Protein AF-A0A4Y2H2R5-F1 (afdb_monomer)

Solvent-accessible surface area (backbone atoms only — not comparable to full-atom values): 3182 Å² total; per-residue (Å²): 132,65,98,76,63,84,77,75,94,71,60,92,88,64,51,79,88,62,52,56,70,41,62,68,70,75,44,62,94,60,48,82,31,45,74,41,45,94,76,76,42,77,63,78,135

pLDDT: mean 82.89, std 5.54, range [63.91, 92.38]

Sequence (45 aa):
AERKAVNKYYPPDWTPNKGSINKFKGTHALRERARKLHMGILIIR

Nearest PDB structures (foldseek):
  8yjz-assembly1_H  TM=2.450E-01  e=9.425E+00  Homo sapiens

Radius of gyration: 13.91 Å; Cα contacts (8 Å, |Δi|>4): 24; chains: 1; bounding box: 30×27×30 Å

Organism: Araneus ventricosus (NCBI:txid182803)

Secondary structure (DSSP, 8-state):
--TT-------TT--GGG--HHHHTT--TTGGGGTTGGGT-----

Foldseek 3Di:
DDPCPVDDDDPPPDDCVCPDPCSVVVHDPLHPQCVCVVVVHGDDD

Mean predicted aligned error: 7.62 Å

Structure (mmCIF, N/CA/C/O backbone):
data_AF-A0A4Y2H2R5-F1
#
_entry.id   AF-A0A4Y2H2R5-F1
#
loop_
_atom_site.group_PDB
_atom_site.id
_atom_site.type_symbol
_atom_site.label_atom_id
_atom_site.label_alt_id
_atom_site.label_comp_id
_atom_site.label_asym_id
_atom_site.label_entity_id
_atom_site.label_seq_id
_atom_site.pdbx_PDB_ins_code
_atom_site.Cartn_x
_atom_site.Cartn_y
_atom_site.Cartn_z
_atom_site.occupancy
_atom_site.B_iso_or_equiv
_atom_site.auth_seq_id
_atom_site.auth_comp_id
_atom_site.auth_asym_id
_atom_site.auth_atom_id
_atom_site.pdbx_PDB_model_num
ATOM 1 N N . ALA A 1 1 ? -10.060 10.758 6.450 1.00 63.91 1 ALA A N 1
ATOM 2 C CA . ALA A 1 1 ? -9.607 9.876 7.545 1.00 63.91 1 ALA A CA 1
ATOM 3 C C . ALA A 1 1 ? -8.444 10.550 8.254 1.00 63.91 1 ALA A C 1
ATOM 5 O O . ALA A 1 1 ? -7.566 11.080 7.583 1.00 63.91 1 ALA A O 1
ATOM 6 N N . GLU A 1 2 ? -8.482 10.590 9.581 1.00 73.44 2 GLU A N 1
ATOM 7 C CA . GLU A 1 2 ? -7.471 11.230 10.422 1.00 73.44 2 GLU A CA 1
ATOM 8 C C . GLU A 1 2 ? -6.105 10.529 10.293 1.00 73.44 2 GLU A C 1
ATOM 10 O O . GLU A 1 2 ? -6.041 9.303 10.177 1.00 73.44 2 GLU A O 1
ATOM 15 N N . ARG A 1 3 ? -4.998 11.289 10.319 1.00 71.31 3 ARG A N 1
ATOM 16 C CA . ARG A 1 3 ? -3.627 10.769 10.101 1.00 71.31 3 ARG A CA 1
ATOM 17 C C . ARG A 1 3 ? -3.238 9.648 11.077 1.00 71.31 3 ARG A C 1
ATOM 19 O O . ARG A 1 3 ? -2.380 8.833 10.753 1.00 71.31 3 ARG A O 1
ATOM 26 N N . LYS A 1 4 ? -3.852 9.619 12.263 1.00 77.44 4 LYS A N 1
ATOM 27 C CA . LYS A 1 4 ? -3.608 8.642 13.334 1.00 77.44 4 LYS A CA 1
ATOM 28 C 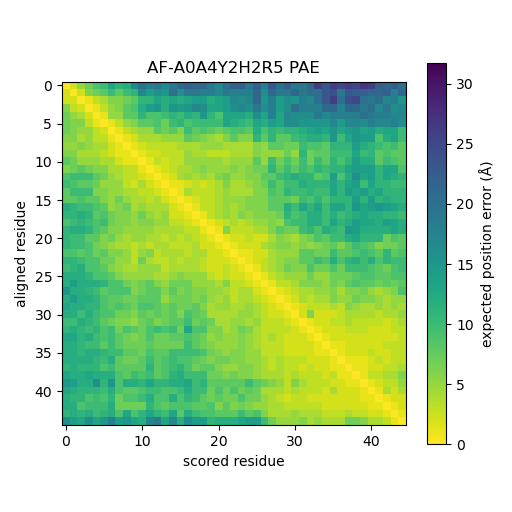C . LYS A 1 4 ? -4.843 7.799 13.662 1.00 77.44 4 LYS A C 1
ATOM 30 O O . LYS A 1 4 ? -5.006 7.384 14.803 1.00 77.44 4 LYS A O 1
ATOM 35 N N . ALA A 1 5 ? -5.716 7.546 12.690 1.00 76.75 5 ALA A N 1
ATOM 36 C CA . ALA A 1 5 ? -6.835 6.640 12.912 1.00 76.75 5 ALA A CA 1
ATOM 37 C C . ALA A 1 5 ? -6.315 5.262 13.369 1.00 76.75 5 ALA A C 1
ATOM 39 O O . ALA A 1 5 ? -5.647 4.550 12.615 1.00 76.75 5 ALA A O 1
ATOM 40 N N . VAL A 1 6 ? -6.604 4.920 14.626 1.00 77.50 6 VAL A N 1
ATOM 41 C CA . VAL A 1 6 ? -6.173 3.669 15.274 1.00 77.50 6 VAL A CA 1
ATOM 42 C C . VAL A 1 6 ? -6.969 2.481 14.739 1.00 77.50 6 VAL A C 1
ATOM 44 O O . VAL A 1 6 ? -6.442 1.383 14.575 1.00 77.50 6 VAL A O 1
ATOM 47 N N . ASN A 1 7 ? -8.230 2.731 14.389 1.00 80.31 7 ASN A N 1
ATOM 48 C CA . ASN A 1 7 ? -9.161 1.713 13.938 1.00 80.31 7 ASN A CA 1
ATOM 49 C C . ASN A 1 7 ? -9.261 1.723 12.412 1.00 80.31 7 ASN A C 1
ATOM 51 O O . ASN A 1 7 ? -9.539 2.751 11.791 1.00 80.31 7 ASN A O 1
ATOM 55 N N . LYS A 1 8 ? -9.050 0.553 11.805 1.00 77.88 8 LYS A N 1
ATOM 56 C CA . LYS A 1 8 ? -9.281 0.307 10.379 1.00 77.88 8 LYS A CA 1
ATOM 57 C C . LYS A 1 8 ? -10.467 -0.634 10.247 1.00 77.88 8 LYS A C 1
ATOM 59 O O . LYS A 1 8 ? -10.551 -1.618 10.974 1.00 77.88 8 LYS A O 1
ATOM 64 N N . TYR A 1 9 ? -11.363 -0.335 9.314 1.00 80.88 9 TYR A N 1
ATOM 65 C CA . TYR A 1 9 ? -12.437 -1.256 8.975 1.00 80.88 9 TYR A CA 1
ATOM 66 C C . TYR A 1 9 ? -11.854 -2.487 8.273 1.00 80.88 9 TYR A C 1
ATOM 68 O O . TYR A 1 9 ? -11.204 -2.365 7.229 1.00 80.88 9 TYR A O 1
ATOM 76 N N . TYR A 1 10 ? -12.112 -3.656 8.848 1.00 80.94 10 TYR A N 1
ATOM 77 C CA . TYR A 1 10 ? -11.890 -4.949 8.217 1.00 80.94 10 TYR A CA 1
ATOM 78 C C . TYR A 1 10 ? -13.257 -5.536 7.858 1.00 80.94 10 TYR A C 1
ATOM 80 O O . TYR A 1 10 ? -14.172 -5.467 8.680 1.00 80.94 10 TYR A O 1
ATOM 88 N N . PRO A 1 11 ? -13.429 -6.068 6.640 1.00 84.50 11 PRO A N 1
ATOM 89 C CA . PRO A 1 11 ? -14.681 -6.696 6.260 1.00 84.50 11 PRO A CA 1
ATOM 90 C C . PRO A 1 11 ? -14.875 -8.004 7.059 1.00 84.50 11 PRO A C 1
ATOM 92 O O . PRO A 1 11 ? -13.888 -8.612 7.481 1.00 84.50 11 PRO A O 1
ATOM 95 N N . PRO A 1 12 ? -16.126 -8.422 7.315 1.00 85.25 12 PRO A N 1
ATOM 96 C CA . PRO A 1 12 ? -16.453 -9.509 8.250 1.00 85.25 12 PRO A CA 1
ATOM 97 C C . PRO A 1 12 ? -15.942 -10.888 7.809 1.00 85.25 12 PRO A C 1
ATOM 99 O O . PRO A 1 12 ? -15.791 -11.795 8.619 1.00 85.25 12 PRO A O 1
ATOM 102 N N . ASP A 1 13 ? -15.656 -11.046 6.523 1.00 86.06 13 ASP A N 1
ATOM 103 C CA . ASP A 1 13 ? -15.072 -12.233 5.914 1.00 86.06 13 ASP A CA 1
ATOM 104 C C . ASP A 1 13 ? -13.535 -12.259 5.991 1.00 86.06 13 ASP A C 1
ATOM 106 O O . ASP A 1 13 ? -12.916 -13.278 5.665 1.00 86.06 13 ASP A O 1
ATOM 110 N N . TRP A 1 14 ? -12.886 -11.174 6.420 1.00 84.25 14 TRP A N 1
ATOM 111 C CA . TRP A 1 14 ? -11.437 -11.121 6.577 1.00 84.25 14 TRP A CA 1
ATOM 112 C C . TRP A 1 14 ? -11.005 -11.658 7.942 1.00 84.25 14 TRP A C 1
ATOM 114 O O . TRP A 1 14 ? -11.473 -11.218 8.988 1.00 84.25 14 TRP A O 1
ATOM 124 N N . THR A 1 15 ? -10.045 -12.583 7.930 1.00 84.06 15 THR A N 1
ATOM 125 C CA . THR A 1 15 ? -9.381 -13.086 9.136 1.00 84.06 15 THR A CA 1
ATOM 126 C C . THR A 1 15 ? -7.883 -12.777 9.068 1.00 84.06 15 THR A C 1
ATOM 128 O O . THR A 1 15 ? -7.330 -12.737 7.964 1.00 84.06 15 THR A O 1
ATOM 131 N N . PRO A 1 16 ? -7.181 -12.602 10.206 1.00 81.50 16 PRO A N 1
ATOM 132 C CA . PRO A 1 16 ? -5.748 -12.274 10.219 1.00 81.50 16 PRO A CA 1
ATOM 133 C C . PRO A 1 16 ? -4.876 -13.272 9.442 1.00 81.50 16 PRO A C 1
ATOM 135 O O . PRO A 1 16 ? -3.885 -12.891 8.818 1.00 81.50 16 PRO A O 1
ATOM 138 N N . ASN A 1 17 ? -5.296 -14.540 9.397 1.00 83.94 17 ASN A N 1
ATOM 139 C CA . ASN A 1 17 ? -4.633 -15.618 8.656 1.00 83.94 17 ASN A CA 1
ATOM 140 C C . ASN A 1 17 ? -4.624 -15.389 7.134 1.00 83.94 17 ASN A C 1
ATOM 142 O O . ASN A 1 17 ? -3.767 -15.924 6.434 1.00 83.94 17 ASN A O 1
ATOM 146 N N . LYS A 1 18 ? -5.544 -14.570 6.601 1.00 77.25 18 LYS A N 1
ATOM 147 C CA . LYS A 1 18 ? -5.598 -14.206 5.173 1.00 77.25 18 LYS A CA 1
ATOM 148 C C . LYS A 1 18 ? -4.527 -13.173 4.784 1.00 77.25 18 LYS A C 1
ATOM 150 O O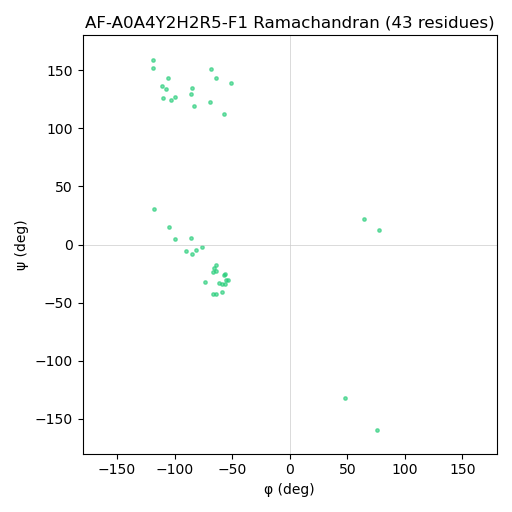 . LYS A 1 18 ? -4.388 -12.837 3.606 1.00 77.25 18 LYS A O 1
ATOM 155 N N . GLY A 1 19 ? -3.731 -12.698 5.746 1.00 81.69 19 GLY A N 1
ATOM 156 C CA . GLY A 1 19 ? -2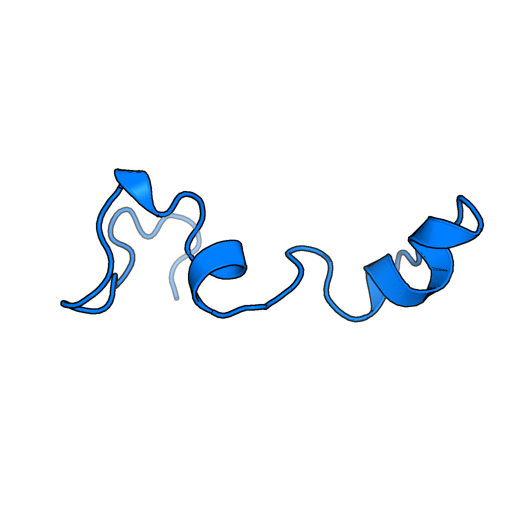.661 -11.728 5.539 1.00 81.69 19 GLY A CA 1
ATOM 157 C C . GLY A 1 19 ? -3.186 -10.307 5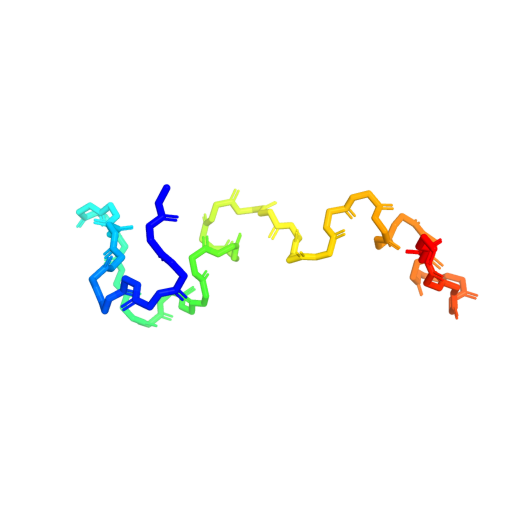.337 1.00 81.69 19 GLY A C 1
ATOM 158 O O . GLY A 1 19 ? -4.308 -9.978 5.710 1.00 81.69 19 GLY A O 1
ATOM 159 N N . SER A 1 20 ? -2.363 -9.439 4.743 1.00 80.25 20 SER A N 1
ATOM 160 C CA . SER A 1 20 ? -2.716 -8.031 4.502 1.00 80.25 20 SER A CA 1
ATOM 161 C C . SER A 1 20 ? -4.074 -7.875 3.808 1.00 80.25 20 SER A C 1
ATOM 163 O O . SER A 1 20 ? -4.366 -8.572 2.837 1.00 80.25 20 SER A O 1
ATOM 165 N N . ILE A 1 21 ? -4.867 -6.890 4.238 1.00 82.56 21 ILE A N 1
ATOM 166 C CA . ILE A 1 21 ? -6.144 -6.536 3.599 1.00 82.56 21 ILE A CA 1
ATOM 167 C C . ILE A 1 21 ? -5.994 -6.259 2.093 1.00 82.56 21 ILE A C 1
ATOM 169 O O . ILE A 1 21 ? -6.899 -6.542 1.313 1.00 82.56 21 ILE A O 1
ATOM 173 N N . ASN A 1 22 ? -4.829 -5.757 1.666 1.00 80.44 22 ASN A N 1
ATOM 174 C CA . ASN A 1 22 ? -4.536 -5.523 0.254 1.00 80.44 22 ASN A CA 1
ATOM 175 C C . ASN A 1 22 ? -4.461 -6.850 -0.512 1.00 80.44 22 ASN A C 1
ATOM 177 O O . ASN A 1 22 ? -5.057 -6.963 -1.579 1.00 80.44 22 ASN A O 1
ATOM 181 N N . LYS A 1 23 ? -3.810 -7.866 0.075 1.00 79.38 23 LYS A N 1
ATOM 182 C CA . LYS A 1 23 ? -3.736 -9.226 -0.478 1.00 79.38 23 LYS A CA 1
ATOM 183 C C . LYS A 1 23 ? -5.122 -9.862 -0.532 1.00 79.38 23 LYS A C 1
ATOM 185 O O . LYS A 1 23 ? -5.479 -10.438 -1.551 1.00 79.38 23 LYS A O 1
ATOM 190 N N . PHE A 1 24 ? -5.914 -9.686 0.526 1.00 81.12 24 PHE A N 1
ATOM 191 C CA . PHE A 1 24 ? -7.293 -10.169 0.580 1.00 81.12 24 PHE A CA 1
ATOM 192 C C . PHE A 1 24 ? -8.173 -9.590 -0.534 1.00 81.12 24 PHE A C 1
ATOM 194 O O . PHE A 1 24 ? -8.945 -10.314 -1.146 1.00 81.12 24 PHE A O 1
ATOM 201 N N . LYS A 1 25 ? -8.016 -8.298 -0.839 1.00 81.25 25 LYS A N 1
ATOM 202 C CA . LYS A 1 25 ? -8.754 -7.623 -1.915 1.00 81.25 25 LYS A CA 1
ATOM 203 C C . LYS A 1 25 ? -8.106 -7.753 -3.303 1.00 81.25 25 LYS A C 1
ATOM 205 O O . LYS A 1 25 ? -8.554 -7.085 -4.226 1.00 81.25 25 LYS A O 1
ATOM 210 N N . GLY A 1 26 ? -7.033 -8.537 -3.458 1.00 79.25 26 GLY A N 1
ATOM 211 C CA . GLY A 1 26 ? -6.318 -8.675 -4.736 1.00 79.25 26 GLY A CA 1
ATOM 212 C C . GLY A 1 26 ? -5.645 -7.385 -5.228 1.00 79.25 26 GLY A C 1
ATOM 213 O O . GLY A 1 26 ? -5.385 -7.226 -6.415 1.00 79.25 26 GLY A O 1
ATOM 214 N N . THR A 1 27 ? -5.369 -6.440 -4.326 1.00 80.62 27 THR A N 1
ATOM 215 C CA . THR A 1 27 ? -4.795 -5.127 -4.655 1.00 80.62 27 THR A CA 1
ATOM 216 C C . THR A 1 27 ? -3.326 -5.034 -4.261 1.00 80.62 27 THR A C 1
ATOM 218 O O . THR A 1 27 ? -2.907 -5.527 -3.212 1.00 80.62 27 THR A O 1
ATOM 221 N N . HIS A 1 28 ? -2.526 -4.348 -5.080 1.00 81.31 28 HIS A N 1
ATOM 222 C CA . HIS A 1 28 ? -1.127 -4.084 -4.760 1.00 81.31 28 HIS A CA 1
ATOM 223 C C . HIS A 1 28 ? -0.989 -2.839 -3.873 1.00 81.31 28 HIS A C 1
ATOM 225 O O . HIS A 1 28 ? -1.561 -1.789 -4.172 1.00 81.31 28 HIS A O 1
ATOM 231 N N . ALA A 1 29 ? -0.174 -2.912 -2.815 1.00 83.50 29 ALA A N 1
ATOM 232 C CA . ALA A 1 29 ? 0.022 -1.802 -1.872 1.00 83.50 29 ALA A CA 1
ATOM 233 C C . ALA A 1 29 ? 0.546 -0.522 -2.552 1.00 83.50 29 ALA A C 1
ATOM 235 O O . ALA A 1 29 ? 0.187 0.592 -2.175 1.00 83.50 29 ALA A O 1
ATOM 236 N N . LEU A 1 30 ? 1.370 -0.693 -3.588 1.00 84.06 30 LEU A N 1
ATOM 237 C CA . LEU A 1 30 ? 1.949 0.405 -4.364 1.00 84.06 30 LEU A CA 1
ATOM 238 C C . LEU A 1 30 ? 1.081 0.834 -5.566 1.00 84.06 30 LEU A C 1
ATOM 240 O O . LEU A 1 30 ? 1.394 1.850 -6.183 1.00 84.06 30 LEU A O 1
ATOM 244 N N . ARG A 1 31 ? -0.024 0.127 -5.863 1.00 85.00 31 ARG A N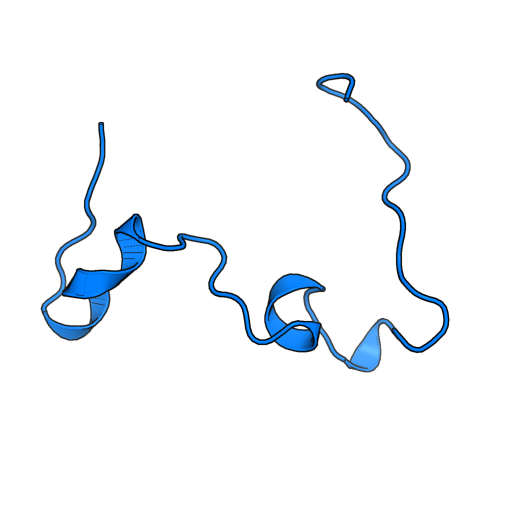 1
ATOM 245 C CA . ARG A 1 31 ? -0.950 0.415 -6.982 1.00 85.00 31 ARG A CA 1
ATOM 246 C C . ARG A 1 31 ? -0.197 0.655 -8.305 1.00 85.00 31 ARG A C 1
ATOM 248 O O . ARG A 1 31 ? 0.725 -0.094 -8.606 1.00 85.00 31 ARG A O 1
ATOM 255 N N . GLU A 1 32 ? -0.513 1.722 -9.041 1.00 85.75 32 GLU A N 1
ATOM 256 C CA . GLU A 1 32 ? 0.142 2.107 -10.304 1.00 85.75 32 GLU A CA 1
ATOM 257 C C . GLU A 1 32 ? 1.660 2.284 -10.203 1.00 85.75 32 GLU A C 1
ATOM 259 O O . GLU A 1 32 ? 2.385 2.085 -11.179 1.00 85.75 32 GLU A O 1
ATOM 264 N N . ARG A 1 33 ? 2.178 2.599 -9.009 1.00 88.38 33 ARG A N 1
ATOM 265 C CA . ARG A 1 33 ? 3.624 2.760 -8.812 1.00 88.38 33 ARG A CA 1
ATOM 266 C C . ARG A 1 33 ? 4.388 1.453 -8.979 1.00 88.38 33 ARG A C 1
ATOM 268 O O . ARG A 1 33 ? 5.566 1.475 -9.317 1.00 88.38 33 ARG A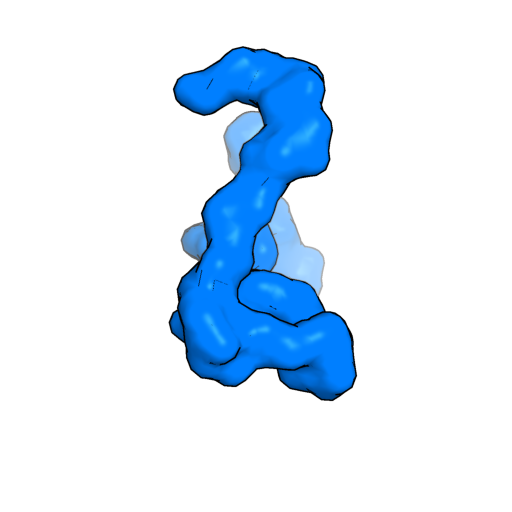 O 1
ATOM 275 N N . ALA A 1 34 ? 3.703 0.327 -8.790 1.00 88.62 34 ALA A N 1
ATOM 276 C CA . ALA A 1 34 ? 4.252 -1.005 -8.981 1.00 88.62 34 ALA A CA 1
ATOM 277 C C . ALA A 1 34 ? 4.265 -1.487 -10.435 1.00 88.62 34 ALA A C 1
ATOM 279 O O . ALA A 1 34 ? 4.800 -2.561 -10.698 1.00 88.62 34 ALA A O 1
ATOM 280 N N . ARG A 1 35 ? 3.708 -0.735 -11.393 1.00 89.06 35 ARG A N 1
ATOM 281 C CA . ARG A 1 35 ? 3.508 -1.222 -12.768 1.00 89.06 35 ARG A CA 1
ATOM 282 C C . ARG A 1 35 ? 4.796 -1.711 -13.442 1.00 89.06 35 ARG A C 1
ATOM 284 O O . ARG A 1 35 ? 4.753 -2.664 -14.211 1.00 89.06 35 ARG A O 1
ATOM 291 N N . LYS A 1 36 ? 5.942 -1.092 -13.134 1.00 88.62 36 LYS A N 1
ATOM 292 C CA . LYS A 1 36 ? 7.265 -1.463 -13.668 1.00 88.62 36 LYS A CA 1
ATOM 293 C C . LYS A 1 36 ? 8.161 -2.203 -12.661 1.00 88.62 36 LYS A C 1
ATOM 295 O O . LYS A 1 36 ? 9.352 -2.355 -12.919 1.00 88.62 36 LYS A O 1
ATOM 300 N N . LEU A 1 37 ? 7.616 -2.713 -11.549 1.00 88.81 37 LEU A N 1
ATOM 301 C CA . LEU A 1 37 ? 8.416 -3.442 -10.549 1.00 88.81 37 LEU A CA 1
ATOM 302 C C . LEU A 1 37 ? 9.062 -4.707 -11.114 1.00 88.81 37 LEU A C 1
ATOM 304 O O . LEU A 1 37 ? 10.179 -5.030 -10.732 1.00 88.81 37 LEU A O 1
ATOM 308 N N . HIS A 1 38 ? 8.405 -5.384 -12.058 1.00 87.38 38 HIS A N 1
ATOM 309 C CA . HIS A 1 38 ? 8.975 -6.542 -12.755 1.00 87.38 38 HIS A CA 1
ATOM 310 C C . HIS A 1 38 ? 10.218 -6.192 -13.597 1.00 87.38 38 HIS A C 1
ATOM 312 O O . HIS A 1 38 ? 10.984 -7.080 -13.946 1.00 87.38 38 HIS A O 1
ATOM 318 N N . MET A 1 39 ? 10.433 -4.906 -13.897 1.00 92.38 39 MET A N 1
ATOM 319 C CA . MET A 1 39 ? 11.634 -4.374 -14.551 1.00 92.38 39 MET A CA 1
ATOM 320 C C . MET A 1 39 ? 12.622 -3.752 -13.545 1.00 92.38 39 MET A C 1
ATOM 322 O O . MET A 1 39 ? 13.598 -3.134 -13.952 1.00 92.38 39 MET A O 1
ATOM 326 N N . GLY A 1 40 ? 12.347 -3.837 -12.238 1.00 92.31 40 GLY A N 1
ATOM 327 C CA . GLY A 1 40 ? 13.151 -3.202 -11.190 1.00 92.31 40 GLY A CA 1
ATOM 328 C C . GLY A 1 40 ? 12.929 -1.692 -11.018 1.00 92.31 40 GLY A C 1
ATOM 329 O O . GLY A 1 40 ? 13.707 -1.049 -10.319 1.00 92.31 40 GLY A O 1
ATOM 330 N N . ILE A 1 41 ? 11.886 -1.101 -11.619 1.00 90.81 41 ILE A N 1
ATOM 331 C CA . ILE A 1 41 ? 11.644 0.354 -11.591 1.00 90.81 41 ILE A CA 1
ATOM 332 C C . ILE A 1 41 ? 10.423 0.687 -10.721 1.00 90.81 41 ILE A C 1
ATOM 334 O O . ILE A 1 41 ? 9.317 0.200 -10.971 1.00 90.81 41 ILE A O 1
ATOM 338 N N . LEU A 1 42 ? 10.606 1.577 -9.739 1.00 90.12 42 LEU A N 1
ATOM 339 C CA . LEU A 1 42 ? 9.538 2.128 -8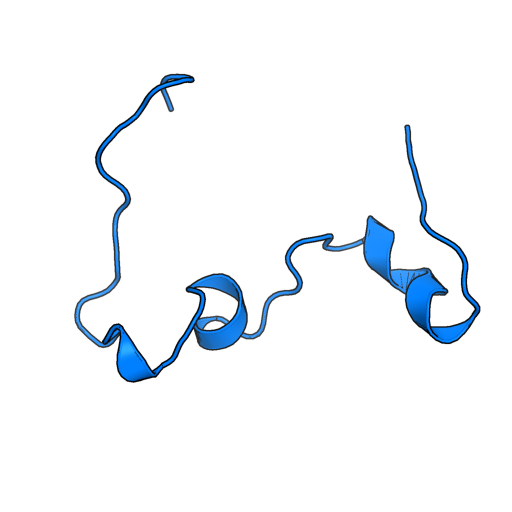.898 1.00 90.12 42 LEU A CA 1
ATOM 340 C C . LEU A 1 42 ? 9.189 3.556 -9.338 1.00 90.12 42 LEU A C 1
ATOM 342 O O . LEU A 1 42 ? 10.049 4.431 -9.362 1.00 90.12 42 LEU A O 1
ATOM 346 N N . ILE A 1 43 ? 7.918 3.807 -9.654 1.00 87.56 43 ILE A N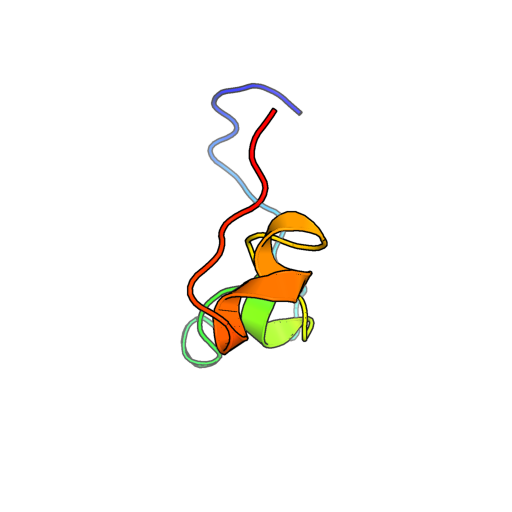 1
ATOM 347 C CA . ILE A 1 43 ? 7.454 5.145 -10.050 1.00 87.56 43 ILE A CA 1
ATOM 348 C C . ILE A 1 43 ? 7.170 5.967 -8.783 1.00 87.56 43 ILE A C 1
ATOM 350 O O . ILE A 1 43 ? 6.305 5.596 -7.986 1.00 87.56 43 ILE A O 1
ATOM 354 N N . ILE A 1 44 ? 7.871 7.086 -8.602 1.00 88.69 44 ILE A N 1
ATOM 355 C CA . ILE A 1 44 ? 7.687 8.034 -7.490 1.00 88.69 44 ILE A CA 1
ATOM 356 C C . ILE A 1 44 ? 7.278 9.420 -8.017 1.00 88.69 44 ILE A C 1
ATOM 358 O O . ILE A 1 44 ? 7.463 9.706 -9.197 1.00 88.69 44 ILE A O 1
ATOM 362 N N . ARG A 1 45 ? 6.666 10.235 -7.152 1.00 83.81 45 ARG A N 1
ATOM 363 C CA . ARG A 1 45 ? 6.380 11.657 -7.398 1.00 83.81 45 ARG A CA 1
ATOM 364 C C . ARG A 1 45 ? 7.607 12.480 -7.031 1.00 83.81 45 ARG A C 1
ATOM 366 O O . ARG A 1 45 ? 8.207 12.116 -5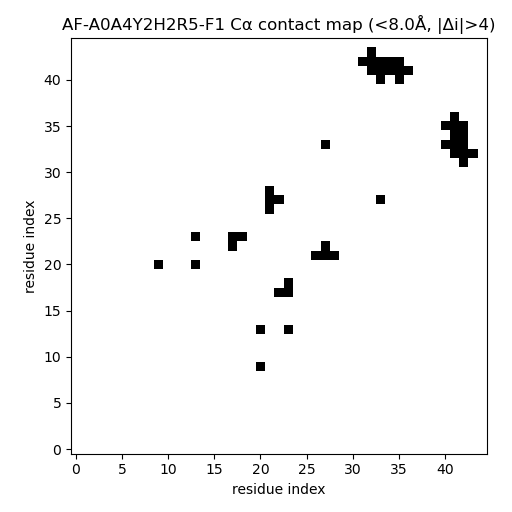.996 1.00 83.81 45 ARG A O 1
#